Protein AF-A0AAU2VXK7-F1 (afdb_monomer)

Mean predicted aligned error: 14.43 Å

Nearest PDB structures (foldseek):
  3oyy-assembly2_B  TM=6.744E-01  e=2.133E-01  Pseudomonas aeruginosa
  1ueb-assembly1_A  TM=6.530E-01  e=1.914E-01  Thermus thermophilus
  3oyy-assembly1_A  TM=6.431E-01  e=3.290E-01  Pseudomonas aeruginosa
  6rji-assembly1_A  TM=3.867E-01  e=1.627E-01  Staphylococcus aureus subsp. aureus NCTC 8325
  1yby-assembly1_A  TM=3.828E-01  e=1.670E+00  Acetivibrio thermocellus

InterPro domains:
  IPR057170 Domain of unknown function DUF7848 [PF25232] (74-136)

Sequence (143 aa):
MPSEQLRCAVRMRRGDLVHVQGEWREVCAVRLDRYATGGMAVVLTFAGGGRPLRVPADHLVTVPLPEPPRPPGWAFVEDASDSPAVHETECTTCGEGPEPTVSQDVAVRHLWCAEHAARTGHTGFLALRVGLLRAVAVDGVPH

Foldseek 3Di:
DPPPPDDDDDDDDAQFWWQDPNDTWGFHDWDWDADPVGFIWIWTATDPGDDTDTHTPPDDTDTPDPDDDDDPFKDKDFDPPPHAKAKWKAQPPPRDTPDPPFDSDPVSRVVVQVVCCVVPVRNHMDIDIGTDIDIDTDPPDDD

pLDDT: mean 82.57, std 12.93, range [31.98, 98.25]

Secondary structure (DSSP, 8-state):
-------------TT-EEEETTEEEEEEEEEEEE-TTS-EEEEEEETT--PPEEEETTS----PPPPPPPPTTEEEEEE-SS-PPEEEEEETTT-----TTS---HHHHHHHHHHHHHHH----EEEEEE-EEEEEE-TT---

Organism: NCBI:txid2903610

Solvent-accessible surface area (backbone atoms only — not comparable to full-atom values): 9140 Å² total; per-residue (Å²): 130,82,77,84,75,83,86,73,95,74,88,85,52,62,74,40,53,34,59,52,98,91,40,82,42,38,26,64,41,74,45,83,48,69,47,96,89,73,46,54,24,41,37,41,32,44,62,92,61,79,83,64,48,76,38,52,73,87,58,90,77,60,61,74,78,76,76,75,82,75,60,85,46,53,44,79,43,82,36,63,88,88,48,70,59,46,48,49,52,32,30,73,81,79,67,53,54,75,62,89,87,56,68,58,48,65,70,57,48,51,47,52,52,53,54,47,25,72,76,68,69,54,85,52,68,48,77,48,79,52,65,48,70,39,82,40,74,37,94,90,49,86,131

Radius of gyration: 23.19 Å; Cα contacts (8 Å, |Δi|>4): 196; chains: 1; bounding box: 63×27×56 Å

Structure (mmCIF, N/CA/C/O backbone):
data_AF-A0AAU2VXK7-F1
#
_entry.id   AF-A0AAU2VXK7-F1
#
loop_
_atom_site.group_PDB
_atom_site.id
_atom_site.type_symbol
_atom_site.label_atom_id
_atom_site.label_alt_id
_atom_site.label_comp_id
_atom_site.label_asym_id
_atom_site.label_entity_id
_atom_site.label_seq_id
_atom_site.pdbx_PDB_ins_code
_atom_site.Cartn_x
_atom_site.Cartn_y
_atom_site.Cartn_z
_atom_site.occupancy
_atom_site.B_iso_or_equiv
_atom_site.auth_seq_id
_atom_site.auth_comp_id
_atom_site.auth_asym_id
_atom_site.auth_atom_id
_atom_site.pdbx_PDB_model_num
ATOM 1 N N . MET A 1 1 ? -7.127 -17.828 4.766 1.00 31.98 1 MET A N 1
ATOM 2 C CA . MET A 1 1 ? -7.112 -16.388 5.090 1.00 31.98 1 MET A CA 1
ATOM 3 C C . MET A 1 1 ? -7.802 -15.658 3.951 1.00 31.98 1 MET A C 1
ATOM 5 O O . MET A 1 1 ? -7.339 -15.832 2.828 1.00 31.98 1 MET A O 1
ATOM 9 N N . PRO A 1 2 ? -8.923 -14.947 4.157 1.00 41.41 2 PRO A N 1
ATOM 10 C CA . PRO A 1 2 ? -9.452 -14.098 3.100 1.00 41.41 2 PRO A CA 1
ATOM 11 C C . PRO A 1 2 ? -8.433 -12.980 2.862 1.00 41.41 2 PRO A C 1
ATOM 13 O O . PRO A 1 2 ? -8.008 -12.327 3.810 1.00 41.41 2 PRO A O 1
ATOM 16 N N . SER A 1 3 ? -7.987 -12.832 1.616 1.00 47.00 3 SER A N 1
ATOM 17 C CA . SER A 1 3 ? -7.089 -11.761 1.185 1.00 47.00 3 SER A CA 1
ATOM 18 C C . SER A 1 3 ? -7.651 -10.417 1.640 1.00 47.00 3 SER A C 1
ATOM 20 O O . SER A 1 3 ? -8.791 -10.088 1.302 1.00 47.00 3 SER A O 1
ATOM 22 N N . GLU A 1 4 ? -6.869 -9.664 2.402 1.00 50.25 4 GLU A N 1
ATOM 23 C CA . GLU A 1 4 ? -7.195 -8.306 2.814 1.00 50.25 4 GLU A CA 1
ATOM 24 C C . GLU A 1 4 ? -7.334 -7.446 1.547 1.00 50.25 4 GLU A C 1
ATOM 26 O O . GLU A 1 4 ? -6.355 -7.097 0.890 1.00 50.25 4 GLU A O 1
ATOM 31 N N . GLN A 1 5 ? -8.573 -7.207 1.108 1.00 57.88 5 GLN A N 1
ATOM 32 C CA . GLN A 1 5 ? -8.829 -6.373 -0.061 1.00 57.88 5 GLN A CA 1
ATOM 33 C C . GLN A 1 5 ? -8.593 -4.920 0.341 1.00 57.88 5 GLN A C 1
ATOM 35 O O . GLN A 1 5 ? -9.431 -4.309 1.008 1.00 57.88 5 GLN A O 1
ATOM 40 N N . LEU A 1 6 ? -7.449 -4.375 -0.072 1.00 55.19 6 LEU A N 1
ATOM 41 C CA . LEU A 1 6 ? -7.151 -2.952 0.033 1.00 55.19 6 LEU A CA 1
ATOM 42 C C . L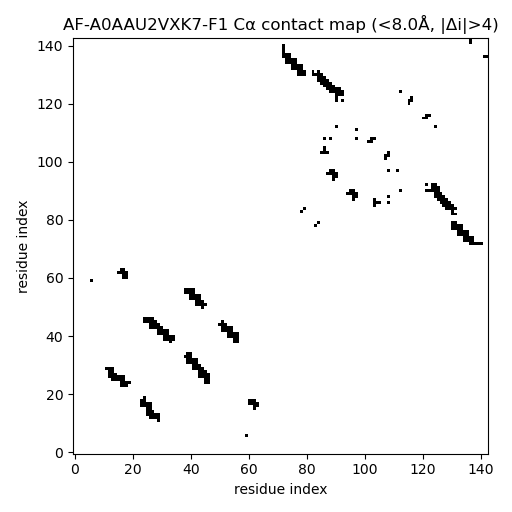EU A 1 6 ? -8.283 -2.152 -0.626 1.00 55.19 6 LEU A C 1
ATOM 44 O O . LEU A 1 6 ? -8.535 -2.266 -1.826 1.00 55.19 6 LEU A O 1
ATOM 48 N N . ARG A 1 7 ? -8.988 -1.351 0.176 1.00 57.66 7 ARG A N 1
ATOM 49 C CA . ARG A 1 7 ? -10.025 -0.436 -0.308 1.00 57.66 7 ARG A CA 1
ATOM 50 C C . ARG A 1 7 ? -9.357 0.871 -0.703 1.00 57.66 7 ARG A C 1
ATOM 52 O O . ARG A 1 7 ? -8.958 1.644 0.161 1.00 57.66 7 ARG A O 1
ATOM 59 N N . CYS A 1 8 ? -9.251 1.129 -1.998 1.00 56.53 8 CYS A N 1
ATOM 60 C CA . CYS A 1 8 ? -8.763 2.399 -2.521 1.00 56.53 8 CYS A CA 1
ATOM 61 C C . CYS A 1 8 ? -9.778 3.003 -3.497 1.00 56.53 8 CYS A C 1
ATOM 63 O O . CYS A 1 8 ? -10.458 2.298 -4.242 1.00 56.53 8 CYS A O 1
ATOM 65 N N . ALA A 1 9 ? -9.896 4.330 -3.483 1.00 62.69 9 ALA A N 1
ATOM 66 C CA . ALA A 1 9 ? -10.665 5.046 -4.488 1.00 62.69 9 ALA A CA 1
ATOM 67 C C . ALA A 1 9 ? -9.794 5.199 -5.741 1.00 62.69 9 ALA A C 1
ATOM 69 O O . ALA A 1 9 ? -8.842 5.979 -5.748 1.00 62.69 9 ALA A O 1
ATOM 70 N N . VAL A 1 10 ? -10.109 4.451 -6.798 1.00 66.75 10 VAL A N 1
ATOM 71 C CA . VAL A 1 10 ? -9.429 4.556 -8.096 1.00 66.75 10 VAL A CA 1
ATOM 72 C C . VAL A 1 10 ? -10.334 5.221 -9.125 1.00 66.75 10 VAL A C 1
ATOM 74 O O . VAL A 1 10 ? -11.546 5.006 -9.158 1.00 66.75 10 VAL A O 1
ATOM 77 N N . ARG A 1 11 ? -9.746 6.046 -9.994 1.00 75.81 11 ARG A N 1
ATOM 78 C CA . ARG A 1 11 ? -10.466 6.637 -11.125 1.00 75.81 11 ARG A CA 1
ATOM 79 C C . ARG A 1 11 ? -10.405 5.686 -12.314 1.00 75.81 11 ARG A C 1
ATOM 81 O O . ARG A 1 11 ? -9.360 5.597 -12.943 1.00 75.81 11 ARG A O 1
ATOM 88 N N . MET A 1 12 ? -11.538 5.081 -12.661 1.00 81.94 12 MET A N 1
ATOM 89 C CA . MET A 1 12 ? -11.657 4.252 -13.862 1.00 81.94 12 MET A CA 1
ATOM 90 C C . MET A 1 12 ? -11.768 5.094 -15.141 1.00 81.94 12 MET A C 1
ATOM 92 O O . MET A 1 12 ? -12.442 6.131 -15.167 1.00 81.94 12 MET A O 1
ATOM 96 N N . ARG A 1 13 ? -11.124 4.645 -16.216 1.00 84.19 13 ARG A N 1
ATOM 97 C CA . ARG A 1 13 ? -11.064 5.284 -17.533 1.00 84.19 13 ARG A CA 1
ATOM 98 C C . ARG A 1 13 ? -11.181 4.241 -18.646 1.00 84.19 13 ARG A C 1
ATOM 100 O O . ARG A 1 13 ? -11.111 3.036 -18.430 1.00 84.19 13 ARG A O 1
ATOM 107 N N . ARG A 1 14 ? -11.385 4.729 -19.870 1.00 88.62 14 ARG A N 1
ATOM 108 C CA . ARG A 1 14 ? -11.252 3.908 -21.077 1.00 88.62 14 ARG A CA 1
ATOM 109 C C . ARG A 1 14 ? -9.820 3.359 -21.167 1.00 88.62 14 ARG A C 1
ATOM 111 O O . ARG A 1 14 ? -8.886 4.136 -20.999 1.00 88.62 14 ARG A O 1
ATOM 118 N N . GLY A 1 15 ? -9.684 2.076 -21.493 1.00 87.50 15 GLY A N 1
ATOM 119 C CA . GLY A 1 15 ? -8.422 1.338 -21.577 1.00 87.50 15 GLY A CA 1
ATOM 120 C C . GLY A 1 15 ? -8.073 0.556 -20.307 1.00 87.50 15 GLY A C 1
ATOM 121 O O . GLY A 1 15 ? -7.209 -0.313 -20.358 1.00 87.50 15 GLY A O 1
ATOM 122 N N . ASP A 1 16 ? -8.749 0.815 -19.183 1.00 86.81 16 ASP A N 1
ATOM 123 C CA . ASP A 1 16 ? -8.496 0.077 -17.944 1.00 86.81 16 ASP A CA 1
ATOM 124 C C . ASP A 1 16 ? -8.973 -1.375 -18.066 1.00 86.81 16 ASP A C 1
ATOM 126 O O . ASP A 1 16 ? -10.054 -1.643 -18.594 1.00 86.81 16 ASP A O 1
ATOM 130 N N . LEU A 1 17 ? -8.205 -2.314 -17.516 1.00 87.25 17 LEU A N 1
ATOM 131 C CA . LEU A 1 17 ? -8.620 -3.708 -17.356 1.00 87.25 17 LEU A CA 1
ATOM 132 C C . LEU A 1 17 ? -9.290 -3.889 -15.993 1.00 87.25 17 LEU A C 1
ATOM 134 O O . LEU A 1 17 ? -8.780 -3.412 -14.985 1.00 87.25 17 LEU A O 1
ATOM 138 N N . VAL A 1 18 ? -10.415 -4.601 -15.938 1.00 85.19 18 VAL A N 1
ATOM 139 C CA . VAL A 1 18 ? -11.082 -4.966 -14.676 1.00 85.19 18 VAL A CA 1
ATOM 140 C C . VAL A 1 18 ? -11.496 -6.426 -14.656 1.00 85.19 18 VAL A C 1
ATOM 142 O O . VAL A 1 18 ? -11.830 -6.994 -15.696 1.00 85.19 18 VAL A O 1
ATOM 145 N N . HIS A 1 19 ? -11.475 -7.035 -13.470 1.00 84.50 19 HIS A N 1
ATOM 146 C CA . HIS A 1 19 ? -11.849 -8.434 -13.301 1.00 84.50 19 HIS A CA 1
ATOM 147 C C . HIS A 1 19 ? -13.330 -8.539 -12.945 1.00 84.50 19 HIS A C 1
ATOM 149 O O . HIS A 1 19 ? -13.762 -8.094 -11.881 1.00 84.50 19 HIS A O 1
ATOM 155 N N . VAL A 1 20 ? -14.119 -9.128 -13.839 1.00 80.44 20 VAL A N 1
ATOM 156 C CA . VAL A 1 20 ? -15.573 -9.249 -13.708 1.00 80.44 20 VAL A CA 1
ATOM 157 C C . VAL A 1 20 ? -15.958 -10.698 -13.955 1.00 80.44 20 VAL A C 1
ATOM 159 O O . VAL A 1 20 ? -15.673 -11.238 -15.015 1.00 80.44 20 VAL A O 1
ATOM 162 N N . GLN A 1 21 ? -16.637 -11.322 -12.987 1.00 78.69 21 GLN A N 1
ATOM 163 C CA . GLN A 1 21 ? -17.163 -12.693 -13.112 1.00 78.69 21 GLN A CA 1
ATOM 164 C C . GLN A 1 21 ? -16.113 -13.754 -13.507 1.00 78.69 21 GLN A C 1
ATOM 166 O O . GLN A 1 21 ? -16.452 -14.745 -14.141 1.00 78.69 21 GLN A O 1
ATOM 171 N N . GLY A 1 22 ? -14.850 -13.573 -13.109 1.00 81.75 22 GLY A N 1
ATOM 172 C CA . GLY A 1 22 ? -13.773 -14.519 -13.430 1.00 81.75 22 GLY A CA 1
ATOM 173 C C . GLY A 1 22 ? -13.004 -14.204 -14.714 1.00 81.75 22 GLY A C 1
ATOM 174 O O . GLY A 1 22 ? -12.096 -14.953 -15.059 1.00 81.75 22 GLY A O 1
ATOM 175 N N . GLU A 1 23 ? -13.338 -13.113 -15.410 1.00 85.50 23 GLU A N 1
ATOM 176 C CA . GLU A 1 23 ? -12.669 -12.711 -16.647 1.00 85.50 23 GLU A CA 1
ATOM 177 C C . GLU A 1 23 ? -12.139 -11.276 -16.573 1.00 85.50 23 GLU A C 1
ATOM 179 O O . GLU A 1 23 ? -12.784 -10.368 -16.039 1.00 85.50 23 GLU A O 1
ATOM 184 N N . TRP A 1 24 ? -10.958 -11.058 -17.153 1.00 87.25 24 TRP A N 1
ATOM 185 C CA . TRP A 1 24 ? -10.400 -9.725 -17.365 1.00 87.25 24 TRP A CA 1
ATOM 186 C C . TRP A 1 24 ? -11.032 -9.076 -18.591 1.00 87.25 24 TRP A C 1
ATOM 188 O O . TRP A 1 24 ? -11.027 -9.647 -19.680 1.00 87.25 24 TRP A O 1
ATOM 198 N N . ARG A 1 25 ? -11.572 -7.868 -18.421 1.00 89.44 25 ARG A N 1
ATOM 199 C CA . ARG A 1 25 ? -12.269 -7.136 -19.483 1.00 89.44 25 ARG A CA 1
ATOM 200 C C . ARG A 1 25 ? -11.787 -5.694 -19.550 1.00 89.44 25 ARG A C 1
ATOM 202 O O . ARG A 1 25 ? -11.726 -5.012 -18.529 1.00 89.44 25 ARG A O 1
ATOM 209 N N . GLU A 1 26 ? -11.478 -5.225 -20.754 1.00 91.75 26 GLU A N 1
ATOM 210 C CA . GLU A 1 26 ? -11.057 -3.841 -20.995 1.00 91.75 26 GLU A CA 1
ATOM 211 C C . GLU A 1 26 ? -12.268 -2.907 -21.047 1.00 91.75 26 GLU A C 1
ATOM 213 O O . GLU A 1 26 ? -13.252 -3.180 -21.734 1.00 91.75 26 GLU A O 1
ATOM 218 N N . VAL A 1 27 ? -12.203 -1.783 -20.344 1.00 91.56 27 VAL A N 1
ATOM 219 C CA . VAL A 1 27 ? -13.244 -0.760 -20.293 1.00 91.56 27 VAL A CA 1
ATOM 220 C C . VAL A 1 27 ? -13.152 0.148 -21.519 1.00 91.56 27 VAL A C 1
ATOM 222 O O . VAL A 1 27 ? -12.159 0.825 -21.746 1.00 91.56 27 VAL A O 1
ATOM 225 N N . CYS A 1 28 ? -14.229 0.254 -22.292 1.00 93.31 28 CYS A N 1
ATOM 226 C CA . CYS A 1 28 ? -14.343 1.186 -23.419 1.00 93.31 28 CYS A CA 1
ATOM 227 C C . CYS A 1 28 ? -15.036 2.504 -23.052 1.00 93.31 28 CYS A C 1
ATOM 229 O O . CYS A 1 28 ? -14.758 3.537 -23.668 1.00 93.31 28 CYS A O 1
ATOM 231 N N . ALA A 1 29 ? -15.947 2.464 -22.076 1.00 90.44 29 ALA A N 1
ATOM 232 C CA . ALA A 1 29 ? -16.673 3.627 -21.583 1.00 90.44 29 ALA A CA 1
ATOM 233 C C . ALA A 1 29 ? -17.094 3.438 -20.121 1.00 90.44 29 ALA A C 1
ATOM 235 O O . ALA A 1 29 ? -17.499 2.346 -19.716 1.00 90.44 29 ALA A O 1
ATOM 236 N N . VAL A 1 30 ? -17.044 4.536 -19.366 1.00 90.25 30 VAL A N 1
ATOM 237 C CA . VAL A 1 30 ? -17.512 4.635 -17.980 1.00 90.25 30 VAL A CA 1
ATOM 238 C C . VAL A 1 30 ? -18.559 5.735 -17.921 1.00 90.25 30 VAL A C 1
ATOM 240 O O . VAL A 1 30 ? -18.314 6.847 -18.389 1.00 90.25 30 VAL A O 1
ATOM 243 N N . ARG A 1 31 ? -19.724 5.441 -17.345 1.00 90.31 31 ARG A N 1
ATOM 244 C CA . ARG A 1 31 ? -20.792 6.426 -17.155 1.00 90.31 31 ARG A CA 1
ATOM 245 C C . ARG A 1 31 ? -21.397 6.306 -15.765 1.00 90.31 31 ARG A C 1
ATOM 247 O O . ARG A 1 31 ? -21.569 5.203 -15.261 1.00 90.31 31 ARG A O 1
ATOM 254 N N . LEU A 1 32 ? -21.766 7.441 -15.181 1.00 88.06 32 LEU A N 1
ATOM 255 C CA . LEU A 1 32 ? -22.605 7.483 -13.988 1.00 88.06 32 LEU A CA 1
ATOM 256 C C . LEU A 1 32 ? -24.078 7.437 -14.378 1.00 88.06 32 LEU A C 1
ATOM 258 O O . LEU A 1 32 ? -24.510 8.108 -15.313 1.00 88.06 32 LEU A O 1
ATOM 262 N N . ASP A 1 33 ? -24.840 6.646 -13.647 1.00 88.81 33 ASP A N 1
ATOM 263 C CA . ASP A 1 33 ? -26.268 6.458 -13.848 1.00 88.81 33 ASP A CA 1
ATOM 264 C C . ASP A 1 33 ? -26.967 6.349 -12.489 1.00 88.81 33 ASP A C 1
ATOM 266 O O . ASP A 1 33 ? -26.311 6.277 -11.445 1.00 88.81 33 ASP A O 1
ATOM 270 N N . ARG A 1 34 ? -28.298 6.344 -12.481 1.00 86.62 34 ARG A N 1
ATOM 271 C CA . ARG A 1 34 ? -29.090 6.220 -11.256 1.00 86.62 34 ARG A CA 1
ATOM 272 C C . ARG A 1 34 ? -30.082 5.069 -11.382 1.00 86.62 34 ARG A C 1
ATOM 274 O O . ARG A 1 34 ? -30.773 4.931 -12.389 1.00 86.62 34 ARG A O 1
ATOM 281 N N . TYR A 1 35 ? -30.167 4.237 -10.350 1.00 78.75 35 TYR A N 1
ATOM 282 C CA . TYR A 1 35 ? -31.244 3.263 -10.229 1.00 78.75 35 TYR A CA 1
ATOM 283 C C . TYR A 1 35 ? -32.570 3.989 -10.003 1.00 78.75 35 TYR A C 1
ATOM 285 O O . TYR A 1 35 ? -32.621 5.000 -9.304 1.00 78.75 35 TYR A O 1
ATOM 293 N N . ALA A 1 36 ? -33.663 3.429 -10.523 1.00 81.06 36 ALA A N 1
ATOM 294 C CA . ALA A 1 36 ? -35.006 3.959 -10.277 1.00 81.06 36 ALA A CA 1
ATOM 295 C C . ALA A 1 36 ? -35.345 4.047 -8.772 1.00 81.06 36 ALA A C 1
ATOM 297 O O . ALA A 1 36 ? -36.137 4.887 -8.365 1.00 81.06 36 ALA A O 1
ATOM 298 N N . THR A 1 37 ? -34.699 3.221 -7.943 1.00 79.69 37 THR A N 1
ATOM 299 C CA . THR A 1 37 ? -34.835 3.185 -6.480 1.00 79.69 37 THR A CA 1
ATOM 300 C C . THR A 1 37 ? -34.039 4.268 -5.739 1.00 79.69 37 THR A C 1
ATOM 302 O O . THR A 1 37 ? -34.117 4.337 -4.518 1.00 79.69 37 THR A O 1
ATOM 305 N N . GLY A 1 38 ? -33.278 5.119 -6.440 1.00 73.62 38 GLY A N 1
ATOM 306 C CA . GLY A 1 38 ? -32.596 6.280 -5.849 1.00 73.62 38 GLY A CA 1
ATOM 307 C C . GLY A 1 38 ? -31.096 6.126 -5.555 1.00 73.62 38 GLY A C 1
ATOM 308 O O . GLY A 1 38 ? -30.486 7.082 -5.086 1.00 73.62 38 GLY A O 1
ATOM 309 N N . GLY A 1 39 ? -30.470 4.986 -5.869 1.00 82.50 39 GLY A N 1
ATOM 310 C CA . GLY A 1 39 ? -29.019 4.769 -5.708 1.00 82.50 39 GLY A CA 1
ATOM 311 C C . GLY A 1 39 ? -28.192 5.103 -6.957 1.00 82.50 39 GLY A C 1
ATOM 312 O O . GLY A 1 39 ? -28.686 4.992 -8.079 1.00 82.50 39 GLY A O 1
ATOM 313 N N . MET A 1 40 ? -26.920 5.479 -6.784 1.00 85.56 40 MET A N 1
ATOM 314 C CA . MET A 1 40 ? -25.990 5.707 -7.901 1.00 85.56 40 MET A CA 1
ATOM 315 C C . MET A 1 40 ? -25.415 4.390 -8.432 1.00 85.56 40 MET A C 1
ATOM 317 O O . MET A 1 40 ? -25.096 3.478 -7.667 1.00 85.56 40 MET A O 1
ATOM 321 N N . ALA A 1 41 ? -25.241 4.318 -9.749 1.00 88.00 41 ALA A N 1
ATOM 322 C CA . ALA A 1 41 ? -24.602 3.212 -10.440 1.00 88.00 41 ALA A CA 1
ATOM 323 C C . ALA A 1 41 ? -23.439 3.715 -11.300 1.00 88.00 41 ALA A C 1
ATOM 325 O O . ALA A 1 41 ? -23.566 4.701 -12.027 1.00 88.00 41 ALA A O 1
ATOM 326 N N . VAL A 1 42 ? -22.328 2.988 -11.272 1.00 87.94 42 VAL A N 1
ATOM 327 C CA . VAL A 1 42 ? -21.287 3.070 -12.294 1.00 87.94 42 VAL A CA 1
ATOM 328 C C . VAL A 1 42 ? -21.622 2.047 -13.375 1.00 87.94 42 VAL A C 1
ATOM 330 O O . VAL A 1 42 ? -21.830 0.868 -13.093 1.00 87.94 42 VAL A O 1
ATOM 333 N N . VAL A 1 43 ? -21.711 2.498 -14.622 1.00 91.12 43 VAL A N 1
ATOM 334 C CA . VAL A 1 43 ? -21.972 1.653 -15.789 1.00 91.12 43 VAL A CA 1
ATOM 335 C C . VAL A 1 43 ? -20.682 1.497 -16.581 1.00 91.12 43 VAL A C 1
ATOM 337 O O . VAL A 1 43 ? -20.156 2.478 -17.111 1.00 91.12 43 VAL A O 1
ATOM 340 N N . LEU A 1 44 ? -20.199 0.261 -16.674 1.00 91.06 44 LEU A N 1
ATOM 341 C CA . LEU A 1 44 ? -18.999 -0.117 -17.412 1.00 91.06 44 LEU A CA 1
ATOM 342 C C . LEU A 1 44 ? -19.387 -0.808 -18.717 1.00 91.06 44 LEU A C 1
ATOM 344 O O . LEU A 1 44 ? -20.150 -1.775 -18.722 1.00 91.06 44 LEU A O 1
ATOM 348 N N . THR A 1 45 ? -18.855 -0.312 -19.828 1.00 94.00 45 THR A N 1
ATOM 349 C CA . THR A 1 45 ? -18.971 -0.957 -21.144 1.00 94.00 45 THR A CA 1
ATOM 350 C C . THR A 1 45 ? -17.613 -1.509 -21.536 1.00 94.00 45 THR A C 1
ATOM 352 O O . THR A 1 45 ? -16.620 -0.799 -21.385 1.00 94.00 45 THR A O 1
ATOM 355 N N . PHE A 1 46 ? -17.564 -2.736 -22.055 1.00 92.50 46 PHE A N 1
ATOM 356 C CA . PHE A 1 46 ? -16.307 -3.441 -22.307 1.00 92.50 46 PHE A CA 1
ATOM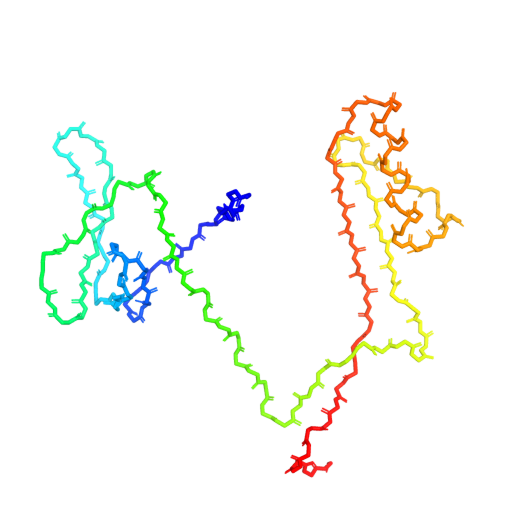 357 C C . PHE A 1 46 ? -15.980 -3.593 -23.794 1.00 92.50 46 PHE A C 1
ATOM 359 O O . PHE A 1 46 ? -16.883 -3.700 -24.629 1.00 92.50 46 PHE A O 1
ATOM 366 N N . ALA A 1 47 ? -14.684 -3.646 -24.107 1.00 85.00 47 ALA A N 1
ATOM 367 C CA . ALA A 1 47 ? -14.189 -4.086 -25.406 1.00 85.00 47 ALA A CA 1
ATOM 368 C C . ALA A 1 47 ? -14.628 -5.542 -25.651 1.00 85.00 47 ALA A C 1
ATOM 370 O O . ALA A 1 47 ? -14.663 -6.350 -24.724 1.00 85.00 47 ALA A O 1
ATOM 371 N N . GLY A 1 48 ? -15.031 -5.867 -26.881 1.00 82.06 48 GLY A N 1
ATOM 372 C CA . GLY A 1 48 ? -15.596 -7.181 -27.227 1.00 82.06 48 GLY A CA 1
ATOM 373 C C . GLY A 1 48 ? -17.123 -7.289 -27.102 1.00 82.06 48 GLY A C 1
ATOM 374 O O . GLY A 1 48 ? -17.697 -8.302 -27.491 1.00 82.06 48 GLY A O 1
ATOM 375 N N . GLY A 1 49 ? -17.805 -6.236 -26.634 1.00 76.00 49 GLY A N 1
ATOM 376 C CA . GLY A 1 49 ? -19.269 -6.172 -26.598 1.00 76.00 49 GLY A CA 1
ATOM 377 C C . GLY A 1 49 ? -19.907 -6.876 -25.392 1.00 76.00 49 GLY A C 1
ATOM 378 O O . GLY A 1 49 ? -19.261 -7.168 -24.384 1.00 76.00 49 GLY A O 1
ATOM 379 N N . GLY A 1 50 ? -21.222 -7.095 -25.468 1.00 81.31 50 GLY A N 1
ATOM 380 C CA . GLY A 1 50 ? -22.034 -7.656 -24.383 1.00 81.31 50 GLY A CA 1
ATOM 381 C C . GLY A 1 50 ? -22.770 -6.605 -23.546 1.00 81.31 50 GLY A C 1
ATOM 382 O O . GLY A 1 50 ? -22.707 -5.402 -23.804 1.00 81.31 50 GLY A O 1
ATOM 383 N N . ARG A 1 51 ? -23.526 -7.071 -22.543 1.00 86.50 51 ARG A N 1
ATOM 384 C CA . ARG A 1 51 ? -24.337 -6.187 -21.697 1.00 86.50 51 ARG A CA 1
ATOM 385 C C . ARG A 1 51 ? -23.426 -5.332 -20.803 1.00 86.50 51 ARG A C 1
ATOM 387 O O . ARG A 1 51 ? -22.557 -5.906 -20.143 1.00 86.50 51 ARG A O 1
ATOM 394 N N . PRO A 1 52 ? -23.630 -4.002 -20.729 1.00 89.38 52 PRO A N 1
ATOM 395 C CA . PRO A 1 52 ? -22.901 -3.162 -19.787 1.00 89.38 52 PRO A CA 1
ATOM 396 C C . PRO A 1 52 ? -23.077 -3.666 -18.354 1.00 89.38 52 PRO A C 1
ATOM 398 O O . PRO A 1 52 ? -24.185 -4.039 -17.949 1.00 89.38 52 PRO A O 1
ATOM 40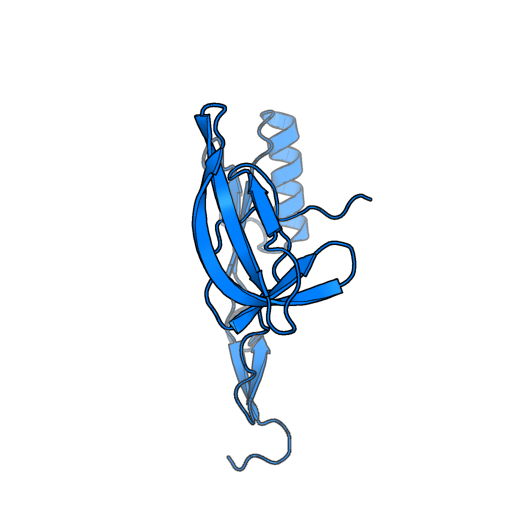1 N N . LEU A 1 53 ? -21.991 -3.665 -17.584 1.00 89.44 53 LEU A N 1
ATOM 402 C CA . LEU A 1 53 ? -22.042 -3.993 -16.167 1.00 89.44 53 LEU A CA 1
ATOM 403 C C . LEU A 1 53 ? -22.493 -2.756 -15.396 1.00 89.44 53 LEU A C 1
ATOM 405 O O . LEU A 1 53 ? -21.868 -1.702 -15.480 1.00 89.44 53 LEU A O 1
ATOM 409 N N . ARG A 1 54 ? -23.580 -2.894 -14.639 1.00 89.88 54 ARG A N 1
ATOM 410 C CA . ARG A 1 54 ? -24.041 -1.888 -13.681 1.00 89.88 54 ARG A CA 1
ATOM 411 C C . ARG A 1 54 ? -23.564 -2.285 -12.296 1.00 89.88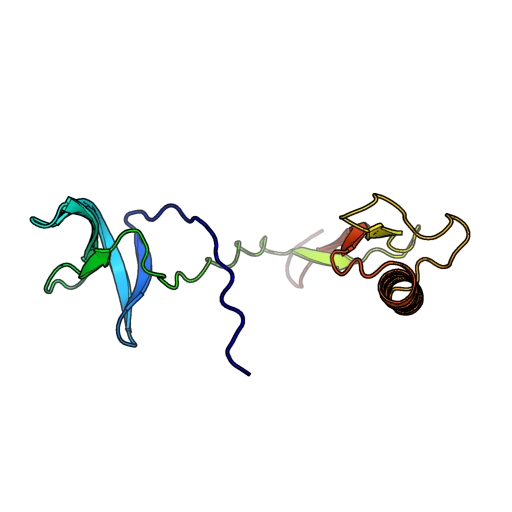 54 ARG A C 1
ATOM 413 O O . ARG A 1 54 ? -23.917 -3.354 -11.809 1.00 89.88 54 ARG A O 1
ATOM 420 N N . VAL A 1 55 ? -22.780 -1.409 -11.690 1.00 86.19 55 VAL A N 1
ATOM 421 C CA . VAL A 1 55 ? -22.169 -1.600 -10.381 1.00 86.19 55 VAL A CA 1
ATOM 422 C C . VAL A 1 55 ? -22.748 -0.538 -9.447 1.00 86.19 55 VAL A C 1
ATOM 424 O O . VAL A 1 55 ? -22.644 0.648 -9.763 1.00 86.19 55 VAL A O 1
ATOM 427 N N . PRO A 1 56 ? -23.415 -0.909 -8.342 1.00 85.12 56 PRO A N 1
ATOM 428 C CA . PRO A 1 56 ? -23.747 0.041 -7.284 1.00 85.12 56 PRO A CA 1
ATOM 429 C C . PRO A 1 56 ? -22.497 0.799 -6.821 1.00 85.12 56 PRO A C 1
ATOM 431 O O . PRO A 1 56 ? -21.422 0.213 -6.743 1.00 85.12 56 PRO A O 1
ATOM 434 N N . ALA A 1 57 ? -22.609 2.099 -6.546 1.00 74.31 57 ALA A N 1
ATOM 435 C CA . ALA A 1 57 ? -21.443 2.916 -6.187 1.00 74.31 57 ALA A CA 1
ATOM 436 C C . ALA A 1 57 ? -20.752 2.486 -4.872 1.00 74.31 57 ALA A C 1
ATOM 438 O O . ALA A 1 57 ? -19.619 2.881 -4.622 1.00 74.31 57 ALA A O 1
ATOM 439 N N . ASP A 1 58 ? -21.423 1.682 -4.048 1.00 76.44 58 ASP A N 1
ATOM 440 C CA . ASP A 1 58 ? -20.927 1.071 -2.812 1.00 76.44 58 ASP A CA 1
ATOM 441 C C . ASP A 1 58 ? -20.322 -0.335 -3.014 1.00 76.44 58 ASP A C 1
ATOM 443 O O . ASP A 1 58 ? -19.843 -0.949 -2.061 1.00 76.44 58 ASP A O 1
ATOM 447 N N . HIS A 1 59 ? -20.318 -0.858 -4.243 1.00 75.06 59 HIS A N 1
ATOM 448 C CA . HIS A 1 59 ? -19.791 -2.183 -4.553 1.00 75.06 59 HIS A CA 1
ATOM 449 C C . HIS A 1 59 ? -18.284 -2.149 -4.851 1.00 75.06 59 HIS A C 1
ATOM 451 O O . HIS A 1 59 ? -17.785 -1.253 -5.531 1.00 75.06 59 HIS A O 1
ATOM 457 N N . LEU A 1 60 ? -17.554 -3.162 -4.374 1.00 67.69 60 LEU A N 1
ATOM 458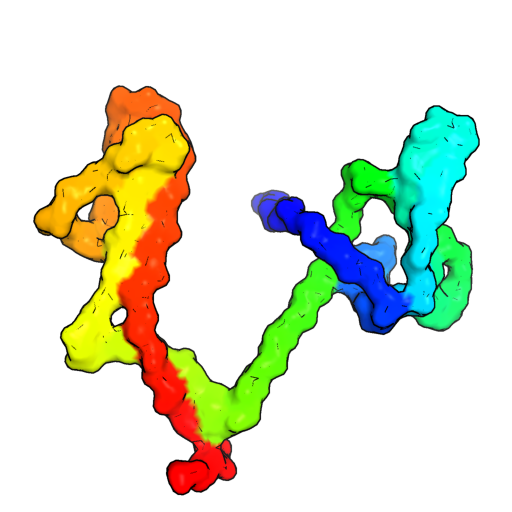 C CA . LEU A 1 60 ? -16.111 -3.289 -4.590 1.00 67.69 60 LEU A CA 1
ATOM 459 C C . LEU A 1 60 ? -15.809 -3.882 -5.974 1.00 67.69 60 LEU A C 1
ATOM 461 O O . LEU A 1 60 ? -16.410 -4.876 -6.377 1.00 67.69 60 LEU A O 1
ATOM 465 N N . VAL A 1 61 ? -14.843 -3.290 -6.681 1.00 68.19 61 VAL A N 1
ATOM 466 C CA . VAL A 1 61 ? -14.326 -3.780 -7.968 1.00 68.19 61 VAL A CA 1
ATOM 467 C C . VAL A 1 61 ? -12.819 -3.971 -7.853 1.00 68.19 61 VAL A C 1
ATOM 469 O O . VAL A 1 61 ? -12.116 -3.085 -7.370 1.00 68.19 61 VAL A O 1
ATOM 472 N N . THR A 1 62 ? -12.314 -5.114 -8.318 1.00 69.00 62 THR A N 1
ATOM 473 C CA . THR A 1 62 ? -10.873 -5.372 -8.393 1.00 69.00 62 THR A CA 1
ATOM 474 C C . THR A 1 62 ? -10.317 -4.848 -9.713 1.00 69.00 62 THR A C 1
ATOM 476 O O . THR A 1 62 ? -10.719 -5.284 -10.796 1.00 69.00 62 THR A O 1
ATOM 479 N N . VAL A 1 63 ? -9.371 -3.921 -9.606 1.00 66.12 63 VAL A N 1
ATOM 480 C CA . VAL A 1 63 ? -8.605 -3.362 -10.723 1.00 66.12 63 VAL A CA 1
ATOM 481 C C . VAL A 1 63 ? -7.156 -3.829 -10.551 1.00 66.12 63 VAL A C 1
ATOM 483 O O . VAL A 1 63 ? -6.646 -3.743 -9.431 1.00 66.12 63 VAL A O 1
ATOM 486 N N . PRO A 1 64 ? -6.478 -4.340 -11.593 1.00 64.25 64 PRO A N 1
ATOM 487 C CA . PRO A 1 64 ? -5.054 -4.580 -11.515 1.00 64.25 64 PRO A CA 1
ATOM 488 C C . PRO A 1 64 ? -4.391 -3.205 -11.574 1.00 64.25 64 PRO A C 1
ATOM 490 O O . PRO A 1 64 ? -4.575 -2.455 -12.534 1.00 64.25 64 PRO A O 1
ATOM 493 N N . LEU A 1 65 ? -3.645 -2.836 -10.538 1.00 64.44 65 LEU A N 1
ATOM 494 C CA . LEU A 1 65 ? -2.757 -1.690 -10.673 1.00 64.44 65 LEU A CA 1
ATOM 495 C C . LEU A 1 65 ? -1.683 -2.099 -11.689 1.00 64.44 65 LEU A C 1
ATOM 497 O O . LEU A 1 65 ? -1.026 -3.117 -11.456 1.00 64.44 65 LEU A O 1
ATOM 501 N N . PRO A 1 66 ? -1.530 -1.392 -12.825 1.00 62.50 66 PRO A N 1
ATOM 502 C CA . PRO A 1 66 ? -0.440 -1.696 -13.737 1.00 62.50 66 PRO A CA 1
ATOM 503 C C . PRO A 1 66 ? 0.868 -1.549 -12.963 1.00 62.50 66 PRO A C 1
ATOM 505 O O . PRO A 1 66 ? 1.056 -0.554 -12.256 1.00 62.50 66 PRO A O 1
ATOM 508 N N . GLU A 1 67 ? 1.755 -2.539 -13.072 1.00 63.66 67 GLU A N 1
ATOM 509 C CA . GLU A 1 67 ? 3.104 -2.386 -12.536 1.00 63.66 67 GLU A CA 1
ATOM 510 C C . GLU A 1 67 ? 3.717 -1.126 -13.163 1.00 63.66 67 GLU A C 1
ATOM 512 O O . GLU A 1 67 ? 3.618 -0.938 -14.384 1.00 63.66 67 GLU A O 1
ATOM 517 N N . PRO A 1 68 ? 4.303 -0.219 -12.359 1.00 69.00 68 PRO A N 1
ATOM 518 C CA . PRO A 1 68 ? 4.995 0.925 -12.922 1.00 69.00 68 PRO A CA 1
ATOM 519 C C . PRO A 1 68 ? 6.085 0.406 -13.871 1.00 69.00 68 PRO A C 1
ATOM 521 O O . PRO A 1 68 ? 6.753 -0.582 -13.550 1.00 69.00 68 PRO A O 1
ATOM 524 N N . PRO A 1 69 ? 6.277 1.034 -15.045 1.00 70.88 69 PRO A N 1
ATOM 525 C CA . PRO A 1 69 ? 7.273 0.569 -15.996 1.00 70.88 69 PRO A CA 1
ATOM 526 C C . PRO A 1 69 ? 8.645 0.550 -15.321 1.00 70.88 69 PRO A C 1
ATOM 528 O O . PRO A 1 69 ? 9.087 1.563 -14.771 1.00 70.88 69 PRO A O 1
ATOM 531 N N . ARG A 1 70 ? 9.328 -0.599 -15.363 1.00 67.06 70 ARG A N 1
ATOM 532 C CA . ARG A 1 70 ? 10.713 -0.674 -14.898 1.00 67.06 70 ARG A CA 1
ATOM 533 C C . ARG A 1 70 ? 11.560 0.224 -15.805 1.00 67.06 70 ARG A C 1
ATOM 535 O O . ARG A 1 70 ? 11.510 0.040 -17.024 1.00 67.06 70 ARG A O 1
ATOM 542 N N . PRO A 1 71 ? 12.330 1.181 -15.260 1.00 69.19 71 PRO A N 1
ATOM 543 C CA . PRO A 1 71 ? 13.211 1.990 -16.084 1.00 69.19 71 PRO A CA 1
ATOM 544 C C . PRO A 1 71 ? 14.203 1.064 -16.802 1.00 69.19 71 PRO A C 1
ATOM 546 O O . PRO A 1 71 ? 14.830 0.218 -16.154 1.00 69.19 71 PRO A O 1
ATOM 549 N N . PRO A 1 72 ? 14.317 1.160 -18.138 1.00 78.06 72 PRO A N 1
ATOM 550 C CA . PRO A 1 72 ? 15.169 0.263 -18.899 1.00 78.06 72 PRO A CA 1
ATOM 551 C C . PRO A 1 72 ? 16.619 0.441 -18.456 1.00 78.06 72 PRO A C 1
ATOM 553 O O . PRO A 1 72 ? 17.110 1.563 -18.343 1.00 78.06 72 PRO A O 1
ATOM 556 N N . GLY A 1 73 ? 17.295 -0.676 -18.193 1.00 82.75 73 GLY A N 1
ATOM 557 C CA . GLY A 1 73 ? 18.725 -0.682 -17.904 1.00 82.75 73 GLY A CA 1
ATOM 558 C C . GLY A 1 73 ? 19.146 -0.410 -16.471 1.00 82.75 73 GLY A C 1
ATOM 559 O O . GLY A 1 73 ? 20.332 -0.516 -16.183 1.00 82.75 73 GLY A O 1
ATOM 560 N N . TRP A 1 74 ? 18.210 -0.102 -15.573 1.00 83.75 74 TRP A N 1
ATOM 561 C CA . TRP A 1 74 ? 18.533 0.233 -14.190 1.00 83.75 74 TRP A CA 1
ATOM 562 C C . TRP A 1 74 ? 17.747 -0.631 -13.200 1.00 83.75 74 TRP A C 1
ATOM 564 O O . TRP A 1 74 ? 16.551 -0.901 -13.350 1.00 83.75 74 TRP A O 1
ATOM 574 N N . ALA A 1 75 ? 18.440 -1.079 -12.163 1.00 85.44 75 ALA A N 1
ATOM 575 C CA . ALA A 1 75 ? 17.874 -1.619 -10.940 1.00 85.44 75 ALA A CA 1
ATOM 576 C C . ALA A 1 75 ? 18.164 -0.642 -9.798 1.00 85.44 75 ALA A C 1
ATOM 578 O O . ALA A 1 75 ? 19.197 0.017 -9.806 1.00 85.44 75 ALA A O 1
ATOM 579 N N . PHE A 1 76 ? 17.276 -0.558 -8.813 1.00 86.69 76 PHE A N 1
ATOM 580 C CA . PHE A 1 76 ? 17.533 0.187 -7.583 1.00 86.69 76 PHE A CA 1
ATOM 581 C C . PHE A 1 76 ? 17.667 -0.816 -6.447 1.00 86.69 76 PHE A C 1
ATOM 583 O O . PHE A 1 76 ? 16.786 -1.655 -6.262 1.00 86.69 76 PHE A O 1
ATOM 590 N N . VAL A 1 77 ? 18.776 -0.750 -5.723 1.00 87.75 77 VAL A N 1
ATOM 591 C CA . VAL A 1 77 ? 19.052 -1.591 -4.553 1.00 87.75 77 VAL A CA 1
ATOM 592 C C . VAL A 1 77 ? 19.223 -0.706 -3.332 1.00 87.75 77 VAL A C 1
ATOM 594 O O . VAL A 1 77 ? 19.561 0.468 -3.468 1.00 87.75 77 VAL A O 1
ATOM 597 N N . GLU A 1 78 ? 18.989 -1.247 -2.143 1.00 87.12 78 GLU A N 1
ATOM 598 C CA . GLU A 1 78 ? 19.258 -0.509 -0.911 1.00 87.12 78 GLU A CA 1
ATOM 599 C C . GLU A 1 78 ? 20.740 -0.168 -0.796 1.00 87.12 78 GLU A C 1
ATOM 601 O O . GLU A 1 78 ? 21.609 -1.020 -0.988 1.00 87.12 78 GLU A O 1
ATOM 606 N N . ASP A 1 79 ? 21.012 1.098 -0.494 1.00 86.25 79 ASP A N 1
ATOM 607 C CA . ASP A 1 79 ? 22.352 1.591 -0.241 1.00 86.25 79 ASP A CA 1
ATOM 608 C C . ASP A 1 79 ? 22.574 1.713 1.265 1.00 86.25 79 ASP A C 1
ATOM 610 O O . ASP A 1 79 ? 22.065 2.626 1.913 1.00 86.25 79 ASP A O 1
ATOM 614 N N . ALA A 1 80 ? 23.338 0.770 1.812 1.00 81.12 80 ALA A N 1
ATOM 615 C CA . ALA A 1 80 ? 23.741 0.758 3.215 1.00 81.12 80 ALA A CA 1
ATOM 616 C C . ALA A 1 80 ? 25.180 1.270 3.422 1.00 81.12 80 ALA A C 1
ATOM 618 O O . ALA A 1 80 ? 25.726 1.103 4.510 1.00 81.12 80 ALA A O 1
ATOM 619 N N . SER A 1 81 ? 25.811 1.849 2.390 1.00 75.94 81 SER A N 1
ATOM 620 C CA . SER A 1 81 ? 27.250 2.161 2.403 1.00 75.94 81 SER A CA 1
ATOM 621 C C . SER A 1 81 ? 27.621 3.253 3.411 1.00 75.94 81 SER A C 1
ATOM 623 O O . SER A 1 81 ? 28.676 3.154 4.030 1.00 75.94 81 SER A O 1
ATOM 625 N N . ASP A 1 82 ? 26.745 4.246 3.612 1.00 66.19 82 ASP A N 1
ATOM 626 C CA . ASP A 1 82 ? 27.017 5.400 4.486 1.00 66.19 82 ASP A CA 1
ATOM 627 C C . ASP A 1 82 ? 26.062 5.522 5.683 1.00 66.19 82 ASP A C 1
ATOM 629 O O . ASP A 1 82 ? 26.405 6.135 6.695 1.00 66.19 82 ASP A O 1
ATOM 633 N N . SER A 1 83 ? 24.844 4.977 5.606 1.00 70.50 83 SER A N 1
ATOM 634 C CA . SER A 1 83 ? 23.870 5.025 6.703 1.00 70.50 83 SER A CA 1
ATOM 635 C C . SER A 1 83 ? 22.832 3.909 6.566 1.00 70.50 83 SER A C 1
ATOM 637 O O . SER A 1 83 ? 22.262 3.746 5.486 1.00 70.50 83 SER A O 1
ATOM 639 N N . PRO A 1 84 ? 22.552 3.141 7.634 1.00 75.75 84 PRO A N 1
ATOM 640 C CA . PRO A 1 84 ? 21.467 2.172 7.617 1.00 75.75 84 PRO A CA 1
ATOM 641 C C . PRO A 1 84 ? 20.112 2.882 7.518 1.00 75.75 84 PRO A C 1
ATOM 643 O O . PRO A 1 84 ? 19.975 4.048 7.892 1.00 75.75 84 PRO A O 1
ATOM 646 N N . ALA A 1 85 ? 19.093 2.160 7.048 1.00 83.44 85 ALA A N 1
ATOM 647 C CA . ALA A 1 85 ? 17.734 2.684 7.020 1.00 83.44 85 ALA A CA 1
ATOM 648 C C . ALA A 1 85 ? 17.261 3.079 8.431 1.00 83.44 85 ALA A C 1
ATOM 650 O O . ALA A 1 85 ? 17.416 2.321 9.394 1.00 83.44 85 ALA A O 1
ATOM 651 N N . VAL A 1 86 ? 16.654 4.256 8.534 1.00 83.81 86 VAL A N 1
ATOM 652 C CA . VAL A 1 86 ? 16.029 4.771 9.753 1.00 83.81 86 VAL A CA 1
ATOM 653 C C . VAL A 1 86 ? 14.623 4.194 9.863 1.00 83.81 86 VAL A C 1
ATOM 655 O O . VAL A 1 86 ? 13.892 4.160 8.871 1.00 83.81 86 VAL A O 1
ATOM 658 N N . HIS A 1 87 ? 14.249 3.743 11.062 1.00 86.06 87 HIS A N 1
ATOM 659 C CA . HIS A 1 87 ? 12.930 3.186 11.345 1.00 86.06 87 HIS A CA 1
ATOM 660 C C . HIS A 1 87 ? 12.232 4.015 12.418 1.00 86.06 87 HIS A C 1
ATOM 662 O O . HIS A 1 87 ? 12.534 3.911 13.611 1.00 86.06 87 HIS A O 1
ATOM 668 N N . GLU A 1 88 ? 11.258 4.810 12.000 1.00 88.56 88 GLU A N 1
ATOM 669 C CA . GLU A 1 88 ? 10.412 5.560 12.919 1.00 88.56 88 GLU A CA 1
ATOM 670 C C . GLU A 1 88 ? 9.149 4.764 13.229 1.00 88.56 88 GLU A C 1
ATOM 672 O O . GLU A 1 88 ? 8.628 3.999 12.410 1.00 88.56 88 GLU A O 1
ATOM 677 N N . THR A 1 89 ? 8.682 4.891 14.461 1.00 93.81 89 THR A N 1
ATOM 678 C CA . THR A 1 89 ? 7.513 4.175 14.957 1.00 93.81 89 THR A CA 1
ATOM 679 C C . THR A 1 89 ? 6.767 5.086 15.909 1.00 93.81 89 THR A C 1
ATOM 681 O O . THR A 1 89 ? 7.383 5.695 16.776 1.00 93.81 89 THR A O 1
ATOM 684 N N . GLU A 1 90 ? 5.455 5.183 15.745 1.00 95.81 90 GLU A N 1
ATOM 685 C CA . GLU A 1 90 ? 4.617 6.082 16.537 1.00 95.81 90 GLU A CA 1
ATOM 686 C C . GLU A 1 90 ? 3.246 5.447 16.773 1.00 95.81 90 GLU A C 1
ATOM 688 O O . GLU A 1 90 ? 2.682 4.801 15.888 1.00 95.81 90 GLU A O 1
ATOM 693 N N . CYS A 1 91 ? 2.676 5.627 17.960 1.00 96.44 91 CYS A N 1
ATOM 694 C CA . CYS A 1 91 ? 1.285 5.290 18.218 1.00 96.44 91 CYS A CA 1
ATOM 695 C C . CYS A 1 91 ? 0.372 6.326 17.558 1.00 96.44 91 CYS A C 1
ATOM 697 O O . CYS A 1 91 ? 0.354 7.487 17.955 1.00 96.44 91 CYS A O 1
ATOM 699 N N . THR A 1 92 ? -0.487 5.906 16.630 1.00 95.31 92 THR A N 1
ATOM 700 C CA . THR A 1 92 ? -1.381 6.832 15.906 1.00 95.31 92 THR A CA 1
ATOM 701 C C . THR A 1 92 ? -2.525 7.376 16.765 1.00 95.31 92 THR A C 1
ATOM 703 O O . THR A 1 92 ? -3.329 8.172 16.287 1.00 95.31 92 THR A O 1
ATOM 706 N N . THR A 1 93 ? -2.661 6.907 18.010 1.00 92.81 93 THR A N 1
ATOM 707 C CA . THR A 1 93 ? -3.687 7.369 18.954 1.00 92.81 93 THR A CA 1
ATOM 708 C C . THR A 1 93 ? -3.166 8.45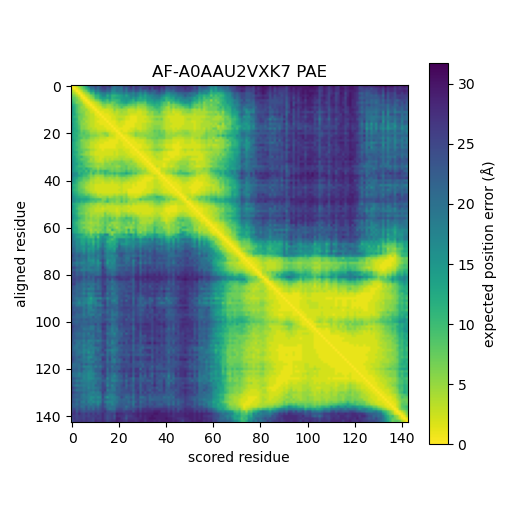9 19.887 1.00 92.81 93 THR A C 1
ATOM 710 O O . THR A 1 93 ? -3.869 9.441 20.101 1.00 92.81 93 THR A O 1
ATOM 713 N N . CYS A 1 94 ? -1.961 8.303 20.446 1.00 96.81 94 CYS A N 1
ATOM 714 C CA . CYS A 1 94 ? -1.399 9.253 21.417 1.00 96.81 94 CYS A CA 1
ATOM 715 C C . CYS A 1 94 ? -0.141 9.987 20.941 1.00 96.81 94 CYS A C 1
ATOM 717 O O . CYS A 1 94 ? 0.315 10.887 21.636 1.00 96.81 94 CYS A O 1
ATOM 719 N N . GLY A 1 95 ? 0.417 9.617 19.789 1.00 95.81 95 GLY A N 1
ATOM 720 C CA . GLY A 1 95 ? 1.613 10.235 19.217 1.00 95.81 95 GLY A CA 1
ATOM 721 C C . GLY A 1 95 ? 2.922 9.887 19.928 1.00 95.81 95 GLY A C 1
ATOM 722 O O . GLY A 1 95 ? 3.964 10.456 19.621 1.00 95.81 95 GLY A O 1
ATOM 723 N N . GLU A 1 96 ? 2.896 8.970 20.899 1.00 96.62 96 GLU A N 1
ATOM 724 C CA . GLU A 1 96 ? 4.119 8.505 21.552 1.00 96.62 96 GLU A CA 1
ATOM 725 C C . GLU A 1 96 ? 4.897 7.577 20.620 1.00 96.62 96 GLU A C 1
ATOM 727 O O . GLU A 1 96 ? 4.307 6.760 19.914 1.00 96.62 96 GLU A O 1
ATOM 732 N N . GLY A 1 97 ? 6.221 7.679 20.660 1.00 93.75 97 GLY A N 1
ATOM 733 C CA . GLY A 1 97 ? 7.142 6.756 20.014 1.00 93.75 97 GLY A CA 1
ATOM 734 C C . GLY A 1 97 ? 8.147 6.194 21.022 1.00 93.75 97 GLY A C 1
ATOM 735 O O . GLY A 1 97 ? 8.202 6.645 22.170 1.00 93.75 97 GLY A O 1
ATOM 736 N N . PRO A 1 98 ? 8.953 5.202 20.623 1.00 93.00 98 PRO A N 1
ATOM 737 C CA . PRO A 1 98 ? 10.083 4.751 21.420 1.00 93.00 98 PRO A CA 1
ATOM 738 C C . PRO A 1 98 ? 11.101 5.882 21.597 1.00 93.00 98 PRO A C 1
ATOM 740 O O . PRO A 1 98 ? 11.298 6.702 20.699 1.00 93.00 98 PRO A O 1
ATOM 743 N N . GLU A 1 99 ? 11.798 5.882 22.735 1.00 90.44 99 GLU A N 1
ATOM 744 C CA . GLU A 1 99 ? 12.884 6.831 22.987 1.00 90.44 99 GLU A CA 1
ATOM 745 C C . GLU A 1 99 ? 13.917 6.809 21.839 1.00 90.44 99 GLU A C 1
ATOM 747 O O . GLU A 1 99 ? 14.235 5.728 21.325 1.00 90.44 99 GLU A O 1
ATOM 752 N N . PRO A 1 100 ? 14.502 7.958 21.445 1.00 84.25 100 PRO A N 1
ATOM 753 C CA . PRO A 1 100 ? 15.411 8.038 20.294 1.00 84.25 100 PRO A CA 1
ATOM 754 C C . PRO A 1 100 ? 16.651 7.138 20.392 1.00 84.25 100 PRO A C 1
ATOM 756 O O . PRO A 1 100 ? 17.256 6.795 19.378 1.00 84.25 100 PRO A O 1
ATOM 759 N N . THR A 1 101 ? 17.038 6.762 21.613 1.00 85.62 101 THR A N 1
ATOM 760 C CA . THR A 1 101 ? 18.176 5.881 21.913 1.00 85.62 101 THR A CA 1
ATOM 761 C C . THR A 1 101 ? 17.860 4.397 21.735 1.00 85.62 101 THR A C 1
ATOM 763 O O . THR A 1 101 ? 18.782 3.582 21.676 1.00 85.62 101 THR A O 1
ATOM 766 N N . VAL A 1 102 ? 16.580 4.023 21.647 1.00 85.25 102 VAL A N 1
ATOM 767 C CA . VAL A 1 102 ? 16.158 2.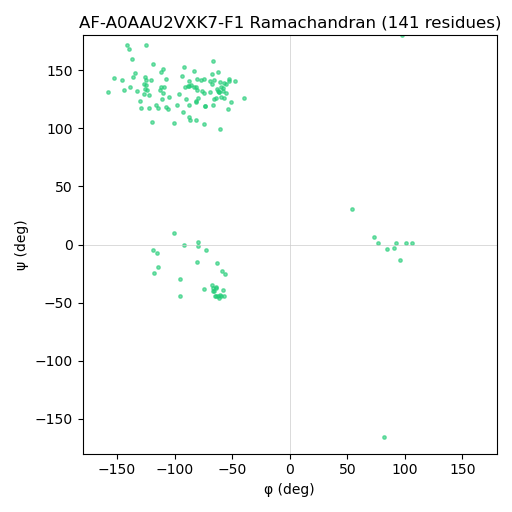646 21.380 1.00 85.25 102 VAL A CA 1
ATOM 768 C C . VAL A 1 102 ? 16.568 2.265 19.961 1.00 85.25 102 VAL A C 1
ATOM 770 O O . VAL A 1 102 ? 16.410 3.046 19.020 1.00 85.25 102 VAL A O 1
ATOM 773 N N . SER A 1 103 ? 17.071 1.036 19.817 1.00 86.12 103 SER A N 1
ATOM 774 C CA . SER A 1 103 ? 17.495 0.471 18.536 1.00 86.12 103 SER A CA 1
ATOM 775 C C . SER A 1 103 ? 16.451 0.675 17.433 1.00 86.12 103 SER A C 1
ATOM 777 O O . SER A 1 103 ? 15.247 0.529 17.647 1.00 86.12 103 SER A O 1
ATOM 779 N N . GLN A 1 104 ? 16.950 0.968 16.233 1.00 85.25 104 GLN A N 1
ATOM 780 C CA . GLN A 1 104 ? 16.170 1.108 15.001 1.00 85.25 104 GLN A CA 1
ATOM 781 C C . GLN A 1 104 ? 15.814 -0.258 14.381 1.00 85.25 104 GLN A C 1
ATOM 783 O O . GLN A 1 104 ? 15.222 -0.309 13.309 1.00 85.25 104 GLN A O 1
ATOM 788 N N . ASP A 1 105 ? 16.199 -1.368 15.016 1.00 87.94 105 ASP A N 1
ATOM 789 C CA . ASP A 1 105 ? 15.849 -2.717 14.573 1.00 87.94 105 ASP A CA 1
ATOM 790 C C . ASP A 1 105 ? 14.323 -2.925 14.580 1.00 87.94 105 ASP A C 1
ATOM 792 O O . ASP A 1 105 ? 13.641 -2.636 15.566 1.00 87.94 105 ASP A O 1
ATOM 796 N N . VAL A 1 106 ? 13.787 -3.454 13.477 1.00 87.88 106 VAL A N 1
ATOM 797 C CA . VAL A 1 106 ? 12.341 -3.647 13.275 1.00 87.88 106 VAL A CA 1
ATOM 798 C C . VAL A 1 106 ? 11.719 -4.529 14.357 1.00 87.88 106 VAL A C 1
ATOM 800 O O . VAL A 1 106 ? 10.614 -4.242 14.815 1.00 87.88 106 VAL A O 1
ATOM 803 N N . ALA A 1 107 ? 12.407 -5.580 14.806 1.00 91.25 107 ALA A N 1
ATOM 804 C CA . ALA A 1 107 ? 11.892 -6.448 15.859 1.00 91.25 107 ALA A CA 1
ATOM 805 C C . ALA A 1 107 ? 11.807 -5.704 17.199 1.00 91.25 107 ALA A C 1
ATOM 807 O O . ALA A 1 107 ? 10.831 -5.869 17.931 1.00 91.25 107 ALA A O 1
ATOM 808 N N . VAL A 1 108 ? 12.778 -4.832 17.489 1.00 92.12 108 VAL A N 1
ATOM 809 C CA . VAL A 1 108 ? 12.758 -3.973 18.684 1.00 92.12 108 VAL A CA 1
ATOM 810 C C . VAL A 1 108 ? 11.625 -2.946 18.598 1.00 92.12 108 VAL A C 1
ATOM 812 O O . VAL A 1 108 ? 10.915 -2.732 19.581 1.00 92.12 108 VAL A O 1
ATOM 815 N N . ARG A 1 109 ? 11.385 -2.359 17.418 1.00 92.31 109 ARG A N 1
ATOM 816 C CA . ARG A 1 109 ? 10.243 -1.457 17.187 1.00 92.31 109 ARG A CA 1
ATOM 817 C C . ARG A 1 109 ? 8.900 -2.162 17.382 1.00 92.31 109 ARG A C 1
ATOM 819 O O . ARG A 1 109 ? 8.024 -1.633 18.060 1.00 92.31 109 ARG A O 1
ATOM 826 N N . HIS A 1 110 ? 8.748 -3.372 16.848 1.00 94.06 110 HIS A N 1
ATOM 827 C CA . HIS A 1 110 ? 7.533 -4.168 17.034 1.00 94.06 110 HIS A CA 1
ATOM 828 C C . HIS A 1 110 ? 7.302 -4.563 18.495 1.00 94.06 110 HIS A C 1
ATOM 830 O O . HIS A 1 110 ? 6.155 -4.570 18.944 1.00 94.06 110 HIS A O 1
ATOM 836 N N . LEU A 1 111 ? 8.369 -4.858 19.246 1.00 95.75 111 LEU A N 1
ATOM 837 C CA . LEU A 1 111 ? 8.267 -5.129 20.678 1.00 95.75 111 LEU A CA 1
ATOM 838 C C . LEU A 1 111 ? 7.720 -3.911 21.433 1.00 95.75 111 LEU A C 1
ATOM 840 O O . LEU A 1 111 ? 6.772 -4.060 22.201 1.00 95.75 111 LEU A O 1
ATOM 844 N N . TRP A 1 112 ? 8.232 -2.708 21.147 1.00 96.00 112 TRP A N 1
ATOM 845 C CA . TRP A 1 112 ? 7.703 -1.474 21.735 1.00 96.00 112 TRP A CA 1
ATOM 846 C C . TRP A 1 112 ? 6.205 -1.289 21.434 1.00 96.00 112 TRP A C 1
ATOM 848 O O . TRP A 1 112 ? 5.435 -0.998 22.349 1.00 96.00 112 TRP A O 1
ATOM 858 N N . CYS A 1 113 ? 5.757 -1.530 20.193 1.00 97.00 113 CYS A N 1
ATOM 859 C CA . CYS A 1 113 ? 4.330 -1.457 19.848 1.00 97.00 113 CYS A CA 1
ATOM 860 C C . CYS A 1 113 ? 3.489 -2.439 20.675 1.00 97.00 113 CYS A C 1
ATOM 862 O O . CYS A 1 113 ? 2.426 -2.075 21.178 1.00 97.00 113 CYS A O 1
ATOM 864 N N . ALA A 1 114 ? 3.959 -3.681 20.831 1.00 97.69 114 ALA A N 1
ATOM 865 C CA . ALA A 1 114 ? 3.255 -4.704 21.600 1.00 97.69 114 ALA A CA 1
ATOM 866 C C . ALA A 1 114 ? 3.138 -4.321 23.085 1.00 97.69 114 ALA A C 1
ATOM 868 O O . ALA A 1 114 ? 2.059 -4.427 23.673 1.00 97.69 114 ALA A O 1
ATOM 869 N N . GLU A 1 115 ? 4.221 -3.824 23.681 1.00 97.81 115 GLU A N 1
ATOM 870 C CA . GLU A 1 115 ? 4.242 -3.354 25.069 1.00 97.81 115 GLU A CA 1
ATOM 871 C C . GLU A 1 115 ? 3.361 -2.114 25.270 1.00 97.81 115 GLU A C 1
ATOM 873 O O . GLU A 1 115 ? 2.635 -2.012 26.263 1.00 97.81 115 GLU A O 1
ATOM 878 N N . HIS A 1 116 ? 3.374 -1.180 24.315 1.00 97.81 116 HIS A N 1
ATOM 879 C CA . HIS A 1 116 ? 2.524 0.009 24.338 1.00 97.81 116 HIS A CA 1
ATOM 880 C C . HIS A 1 116 ? 1.045 -0.346 24.239 1.00 97.81 116 HIS A C 1
ATOM 882 O O . HIS A 1 116 ? 0.241 0.159 25.026 1.00 97.81 116 HIS A O 1
ATOM 888 N N . ALA A 1 117 ? 0.689 -1.262 23.337 1.00 98.25 117 ALA A N 1
ATOM 889 C CA . ALA A 1 117 ? -0.670 -1.773 23.211 1.00 98.25 117 ALA A CA 1
ATOM 890 C C . ALA A 1 117 ? -1.135 -2.455 24.503 1.00 98.25 117 ALA A C 1
ATOM 892 O O . ALA A 1 117 ? -2.240 -2.187 24.971 1.00 98.25 117 ALA A O 1
ATOM 893 N N . ALA A 1 118 ? -0.281 -3.276 25.123 1.00 98.19 118 ALA A N 1
ATOM 894 C CA . ALA A 1 118 ? -0.596 -3.942 26.385 1.00 98.19 118 ALA A CA 1
ATOM 895 C C . ALA A 1 118 ? -0.800 -2.950 27.545 1.00 98.19 118 ALA A C 1
ATOM 897 O O . ALA A 1 118 ? -1.681 -3.152 28.379 1.00 98.19 118 ALA A O 1
ATOM 898 N N . ARG A 1 119 ? -0.011 -1.869 27.594 1.00 98.25 119 ARG A N 1
ATOM 899 C CA . ARG A 1 119 ? -0.111 -0.829 28.631 1.00 98.25 119 ARG A CA 1
ATOM 900 C C . ARG A 1 119 ? -1.308 0.105 28.465 1.00 98.25 119 ARG A C 1
ATOM 902 O O . ARG A 1 119 ? -1.867 0.540 29.466 1.00 98.25 119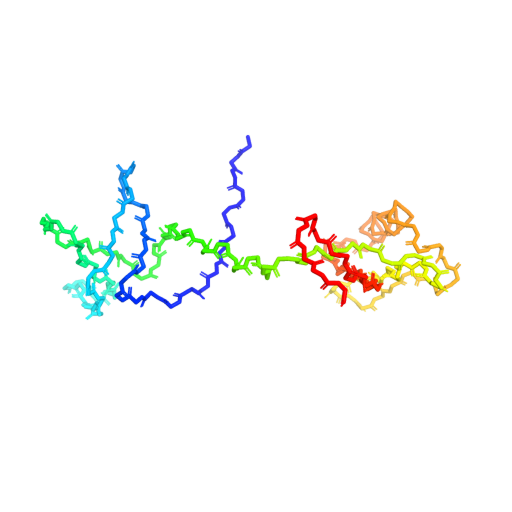 ARG A O 1
ATOM 909 N N . THR A 1 120 ? -1.645 0.476 27.231 1.00 97.88 120 THR A N 1
ATOM 910 C CA . THR A 1 120 ? -2.566 1.596 26.947 1.00 97.88 120 THR A CA 1
ATOM 911 C C . THR A 1 120 ? -3.879 1.169 26.295 1.00 97.88 120 THR A C 1
ATOM 913 O O . THR A 1 120 ? -4.849 1.919 26.324 1.00 97.88 120 THR A O 1
ATOM 916 N N . GLY A 1 121 ? -3.929 -0.020 25.690 1.00 97.69 121 GLY A N 1
ATOM 917 C CA . GLY A 1 121 ? -5.040 -0.459 24.844 1.00 97.69 121 GLY A CA 1
ATOM 918 C C . GLY A 1 121 ? -5.048 0.160 23.440 1.00 97.69 121 GLY A C 1
ATOM 919 O O . GLY A 1 121 ? -5.949 -0.141 22.656 1.00 97.69 121 GLY A O 1
ATOM 920 N N . HIS A 1 122 ? -4.073 1.004 23.085 1.00 97.88 122 HIS A N 1
ATOM 921 C CA . HIS A 1 122 ? -3.959 1.562 21.736 1.00 97.88 122 HIS A CA 1
ATOM 922 C C . HIS A 1 122 ? -3.434 0.506 20.757 1.00 97.88 122 HIS A C 1
ATOM 924 O O . HIS A 1 122 ? -2.430 -0.149 21.018 1.00 97.88 122 HIS A O 1
ATOM 930 N N . THR A 1 123 ? -4.100 0.345 19.615 1.00 95.62 123 THR A N 1
ATOM 931 C CA . THR A 1 123 ? -3.798 -0.727 18.646 1.00 95.62 123 THR A CA 1
ATOM 932 C C . THR A 1 123 ? -3.362 -0.218 17.271 1.00 95.62 123 THR A C 1
ATOM 934 O O . THR A 1 123 ? -2.988 -1.018 16.418 1.00 95.62 123 THR A O 1
ATOM 937 N N . GLY A 1 124 ? -3.387 1.101 17.053 1.00 93.19 124 GLY A N 1
ATOM 938 C CA . GLY A 1 124 ? -2.907 1.740 15.828 1.00 93.19 124 GLY A CA 1
ATOM 939 C C . GLY A 1 124 ? -1.469 2.239 15.965 1.00 93.19 124 GLY A C 1
ATOM 940 O O . GLY A 1 124 ? -1.149 2.964 16.912 1.00 93.19 124 GLY A O 1
ATOM 941 N N . PHE A 1 125 ? -0.618 1.872 15.004 1.00 94.94 125 PHE A N 1
ATOM 942 C CA . PHE A 1 125 ? 0.794 2.249 14.963 1.00 94.94 125 PHE A CA 1
ATOM 943 C C . PHE A 1 125 ? 1.222 2.620 13.540 1.00 94.94 125 PHE A C 1
ATOM 945 O O . PHE A 1 125 ? 0.892 1.924 12.580 1.00 94.94 125 PHE A O 1
ATOM 952 N N . LEU A 1 126 ? 1.968 3.714 13.419 1.00 91.38 126 LEU A N 1
ATOM 953 C CA . LEU A 1 126 ? 2.691 4.118 12.223 1.00 91.38 126 LEU A CA 1
ATOM 954 C C . LEU A 1 126 ? 4.075 3.466 12.259 1.00 91.38 126 LEU A C 1
ATOM 956 O O . LEU A 1 126 ? 4.740 3.488 13.292 1.00 91.38 126 LEU A O 1
ATOM 960 N N . ALA A 1 127 ? 4.518 2.937 11.121 1.00 90.06 127 ALA A N 1
ATOM 961 C CA . ALA A 1 127 ? 5.889 2.493 10.912 1.00 90.06 127 ALA A CA 1
ATOM 962 C C . ALA A 1 127 ? 6.421 3.126 9.620 1.00 90.06 127 ALA A C 1
ATOM 964 O O . ALA A 1 127 ? 5.879 2.880 8.540 1.00 90.06 127 ALA A O 1
ATOM 965 N N . LEU A 1 128 ? 7.468 3.945 9.730 1.00 89.50 128 LEU A N 1
ATOM 966 C CA . LEU A 1 128 ? 8.162 4.546 8.592 1.00 89.50 128 LEU A CA 1
ATOM 967 C C . LEU A 1 128 ? 9.562 3.956 8.484 1.00 89.50 128 LEU A C 1
ATOM 969 O O . LEU A 1 128 ? 10.281 3.856 9.475 1.00 89.50 128 LEU A O 1
ATOM 973 N N . ARG A 1 129 ? 9.961 3.603 7.263 1.00 89.00 129 ARG A N 1
ATOM 974 C CA . ARG A 1 129 ? 11.321 3.171 6.946 1.00 89.00 129 ARG A CA 1
ATOM 975 C C . ARG A 1 129 ? 11.897 4.086 5.879 1.00 89.00 129 ARG A C 1
ATOM 977 O O . ARG A 1 129 ? 11.382 4.126 4.763 1.00 89.00 129 ARG A O 1
ATOM 984 N N . VAL A 1 130 ? 12.966 4.794 6.217 1.00 88.38 130 VAL A N 1
ATOM 985 C CA . VAL 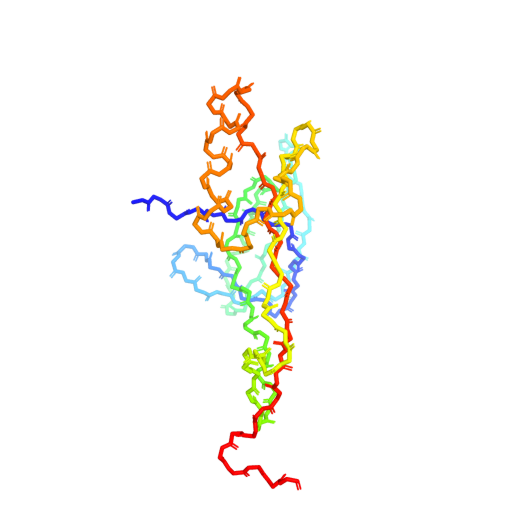A 1 130 ? 13.658 5.716 5.313 1.00 88.38 130 VAL A CA 1
ATOM 986 C C . VAL A 1 130 ? 15.053 5.175 5.052 1.00 88.38 130 VAL A C 1
ATOM 988 O O . VAL A 1 130 ? 15.849 5.040 5.974 1.00 88.38 130 VAL A O 1
ATOM 991 N N . GLY A 1 131 ? 15.349 4.846 3.798 1.00 88.56 131 GLY A N 1
ATOM 992 C CA . GLY A 1 131 ? 16.647 4.321 3.379 1.00 88.56 131 GLY A CA 1
ATOM 993 C C . GLY A 1 131 ? 17.112 4.954 2.074 1.00 88.56 131 GLY A C 1
ATOM 994 O O . GLY A 1 131 ? 16.310 5.495 1.311 1.00 88.56 131 GLY A O 1
ATOM 995 N N . LEU A 1 132 ? 18.417 4.884 1.827 1.00 89.19 132 LEU A N 1
ATOM 996 C CA . LEU A 1 132 ? 19.011 5.305 0.565 1.00 89.19 132 LEU A CA 1
ATOM 997 C C . LEU A 1 132 ? 18.903 4.174 -0.463 1.00 89.19 132 LEU A C 1
ATOM 999 O O . LEU A 1 132 ? 18.913 2.992 -0.118 1.00 89.19 132 LEU A O 1
ATOM 1003 N N . LEU A 1 133 ? 18.797 4.544 -1.737 1.00 88.56 133 LEU A N 1
ATOM 1004 C CA . LEU A 1 133 ? 18.808 3.611 -2.860 1.00 88.56 133 LEU A CA 1
ATOM 1005 C C . LEU A 1 133 ? 19.972 3.942 -3.789 1.00 88.56 133 LEU A C 1
ATOM 1007 O O . LEU A 1 133 ? 20.237 5.111 -4.072 1.00 88.56 133 LEU A O 1
ATOM 1011 N N . ARG A 1 134 ? 20.608 2.906 -4.328 1.00 88.06 134 ARG A N 1
ATOM 1012 C CA . ARG A 1 134 ? 21.633 3.001 -5.364 1.00 88.06 134 ARG A CA 1
ATOM 1013 C C . ARG A 1 134 ? 21.102 2.451 -6.676 1.00 88.06 134 ARG A C 1
ATOM 1015 O O . ARG A 1 134 ? 20.571 1.343 -6.721 1.00 88.06 134 ARG A O 1
ATOM 1022 N N . ALA A 1 135 ? 21.276 3.221 -7.746 1.00 89.94 135 ALA A N 1
ATOM 1023 C CA . ALA A 1 135 ? 21.028 2.748 -9.100 1.00 89.94 135 ALA A CA 1
ATOM 1024 C C . ALA A 1 135 ? 22.184 1.842 -9.553 1.00 89.94 135 ALA A C 1
ATOM 1026 O O . ALA A 1 135 ? 23.355 2.192 -9.405 1.00 89.94 135 ALA A O 1
ATOM 1027 N N . VAL A 1 136 ? 21.850 0.685 -10.113 1.00 86.69 136 VAL A N 1
ATOM 1028 C CA . VAL A 1 136 ? 22.788 -0.315 -10.624 1.00 86.69 136 VAL A CA 1
ATOM 1029 C C . VAL A 1 136 ? 22.407 -0.617 -12.065 1.00 86.69 136 VAL A C 1
ATOM 1031 O O . VAL A 1 136 ? 21.236 -0.884 -12.348 1.00 86.69 136 VAL A O 1
ATOM 1034 N N . ALA A 1 137 ? 23.376 -0.558 -12.977 1.00 86.94 137 ALA A N 1
ATOM 1035 C CA . ALA A 1 137 ? 23.149 -0.945 -14.362 1.00 86.94 137 ALA A CA 1
ATOM 1036 C C . ALA A 1 137 ? 22.796 -2.440 -14.427 1.00 86.94 137 ALA A C 1
ATOM 1038 O O . ALA A 1 137 ? 23.441 -3.269 -13.786 1.00 86.94 137 ALA A O 1
ATOM 1039 N N . VAL A 1 138 ? 21.757 -2.780 -15.184 1.00 80.94 138 VAL A N 1
ATOM 1040 C CA . VAL A 1 138 ? 21.425 -4.166 -15.537 1.00 80.94 138 VAL A CA 1
ATOM 1041 C C . VAL A 1 138 ? 22.211 -4.509 -16.803 1.00 80.94 138 VAL A C 1
ATOM 1043 O O . VAL A 1 138 ? 22.275 -3.672 -17.704 1.00 80.94 138 VAL A O 1
ATOM 1046 N N . ASP A 1 139 ? 22.823 -5.699 -16.857 1.00 69.62 139 ASP A N 1
ATOM 1047 C CA . ASP A 1 139 ? 23.708 -6.134 -17.950 1.00 69.62 139 ASP A CA 1
ATOM 1048 C C . ASP A 1 139 ? 23.203 -5.701 -19.339 1.00 69.62 139 ASP A C 1
ATOM 1050 O O . ASP A 1 139 ? 22.065 -5.982 -19.722 1.00 69.62 139 ASP A O 1
ATOM 1054 N N . GLY A 1 140 ? 24.068 -5.015 -20.097 1.00 61.19 140 GLY A N 1
ATOM 1055 C CA . GLY A 1 140 ? 23.775 -4.522 -21.449 1.00 61.19 140 GLY A CA 1
ATOM 1056 C C . GLY A 1 140 ? 23.549 -3.012 -21.577 1.00 61.19 140 GLY A C 1
ATOM 1057 O O . GLY A 1 140 ? 23.308 -2.544 -22.689 1.00 61.19 140 GLY A O 1
ATOM 1058 N N . VAL A 1 141 ? 23.659 -2.237 -20.492 1.00 56.06 141 VAL A N 1
ATOM 1059 C CA . VAL A 1 141 ? 23.593 -0.765 -20.543 1.00 56.06 141 VAL A CA 1
ATOM 1060 C C . VAL A 1 141 ? 24.976 -0.156 -20.308 1.00 56.06 141 VAL A C 1
ATOM 1062 O O . VAL A 1 141 ? 25.557 -0.396 -19.249 1.00 56.06 141 VAL A O 1
ATOM 1065 N N . PRO A 1 142 ? 25.539 0.589 -21.282 1.00 54.00 142 PRO A N 1
ATOM 1066 C CA . PRO A 1 142 ? 26.827 1.247 -21.102 1.00 54.00 142 PRO A CA 1
ATOM 1067 C C . PRO A 1 142 ? 26.734 2.339 -20.027 1.00 54.00 142 PRO A C 1
ATOM 1069 O O . PRO A 1 142 ? 25.719 3.030 -19.930 1.00 54.00 142 PRO A O 1
ATOM 1072 N N . HIS A 1 143 ? 27.798 2.435 -19.224 1.00 56.34 143 HIS A N 1
ATOM 1073 C CA . HIS A 1 143 ? 27.997 3.429 -18.164 1.00 56.34 143 HIS A CA 1
ATOM 1074 C C . HIS A 1 143 ? 28.017 4.867 -18.689 1.00 56.34 143 HIS A C 1
ATOM 1076 O O . HIS A 1 143 ? 28.551 5.078 -19.804 1.00 56.34 143 HIS A O 1
#